Protein AF-A0AAU6V851-F1 (afdb_monomer_lite)

Secondary structure (DSSP, 8-state):
-HHHHHHHHHHHT--HHHHHHHHTSSTHHHHHSTT------HHHHHHHHHHHHHHHHHHHHHHHHHHHHHHHHHHHHHHHHHHHHHHHHHHHHT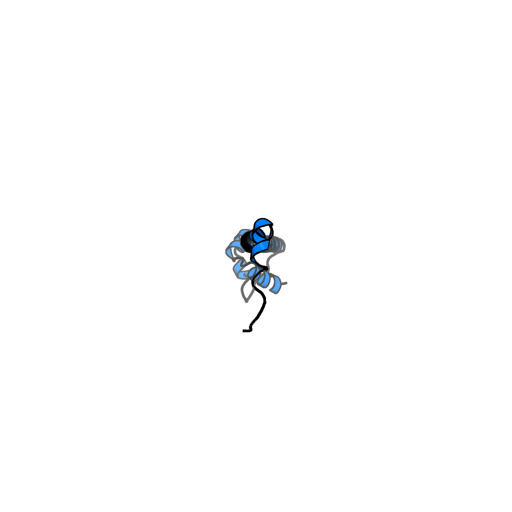TTS-TTTGGGSSS-S------

Structure (mmCIF, N/CA/C/O backbone):
data_AF-A0AAU6V851-F1
#
_entry.id   AF-A0AAU6V851-F1
#
loop_
_atom_site.group_PDB
_atom_site.id
_atom_site.type_symbol
_atom_site.label_atom_id
_atom_site.label_alt_id
_atom_site.label_comp_id
_atom_site.label_asym_id
_atom_site.label_entity_id
_atom_site.label_seq_id
_atom_site.pdbx_PDB_ins_code
_atom_site.Cartn_x
_atom_site.Cartn_y
_atom_site.Cartn_z
_atom_site.occupancy
_atom_site.B_iso_or_equiv
_atom_site.auth_seq_id
_atom_site.auth_comp_id
_atom_site.auth_asym_id
_atom_site.auth_atom_id
_atom_site.pdbx_PDB_model_num
ATOM 1 N N . MET A 1 1 ? -10.017 -16.507 14.290 1.00 56.34 1 MET A N 1
ATOM 2 C CA . MET A 1 1 ? -10.897 -15.357 13.977 1.00 56.34 1 MET A CA 1
ATOM 3 C C . MET A 1 1 ? -10.255 -14.016 14.344 1.00 56.34 1 MET A C 1
ATOM 5 O O . MET A 1 1 ? -10.207 -13.160 13.482 1.00 56.34 1 MET A O 1
ATOM 9 N N . ILE A 1 2 ? -9.696 -13.830 15.551 1.00 65.69 2 ILE A N 1
ATOM 10 C CA . ILE A 1 2 ? -9.023 -12.570 15.954 1.00 65.69 2 ILE A CA 1
ATOM 11 C C . ILE A 1 2 ? -7.714 -12.300 15.187 1.00 65.69 2 ILE A C 1
ATOM 13 O O . ILE A 1 2 ? -7.480 -11.168 14.771 1.00 65.69 2 ILE A O 1
ATOM 17 N N . ASN A 1 3 ? -6.888 -13.327 14.954 1.00 72.88 3 ASN A N 1
ATOM 18 C CA . ASN A 1 3 ? -5.640 -13.169 14.193 1.00 72.88 3 ASN A CA 1
ATOM 19 C C . ASN A 1 3 ? -5.892 -12.701 12.761 1.00 72.88 3 ASN A C 1
ATOM 21 O O . ASN A 1 3 ? -5.266 -11.741 12.336 1.00 72.88 3 ASN A O 1
ATOM 25 N N . TYR A 1 4 ? -6.899 -13.271 12.096 1.00 76.38 4 TYR A N 1
ATOM 26 C CA . TYR A 1 4 ? -7.319 -12.852 10.759 1.00 76.38 4 TYR A CA 1
ATOM 27 C C . TYR A 1 4 ? -7.573 -11.338 10.676 1.00 76.38 4 TYR A C 1
ATOM 29 O O . TYR A 1 4 ? -7.055 -10.682 9.788 1.00 76.38 4 TYR A O 1
ATOM 37 N N . PHE A 1 5 ? -8.277 -10.734 11.641 1.00 77.81 5 PHE A N 1
ATOM 38 C CA . PHE A 1 5 ? -8.534 -9.284 11.621 1.00 77.81 5 PHE A CA 1
ATOM 39 C C . PHE A 1 5 ? -7.272 -8.443 11.777 1.00 77.81 5 PHE A C 1
ATOM 41 O O . PHE A 1 5 ? -7.136 -7.401 11.137 1.00 77.81 5 PHE A O 1
ATOM 48 N N . LYS A 1 6 ? -6.362 -8.871 12.653 1.00 79.44 6 LYS A N 1
ATOM 49 C CA . LYS A 1 6 ? -5.092 -8.173 12.869 1.00 79.44 6 LYS A CA 1
ATOM 50 C C . LYS A 1 6 ? -4.191 -8.293 11.641 1.00 79.44 6 LYS A C 1
ATOM 52 O O . LYS A 1 6 ? -3.605 -7.297 11.228 1.00 79.44 6 LYS A O 1
ATOM 57 N N . GLU A 1 7 ? -4.131 -9.482 11.053 1.00 83.06 7 GLU A N 1
ATOM 58 C CA . GLU A 1 7 ? -3.365 -9.783 9.845 1.00 83.06 7 GLU A CA 1
ATOM 59 C C . GLU A 1 7 ? -3.913 -9.028 8.632 1.00 83.06 7 GLU A C 1
ATOM 61 O O . GLU A 1 7 ? -3.141 -8.373 7.940 1.00 83.06 7 GLU A O 1
ATOM 66 N N . GLU A 1 8 ? -5.229 -9.019 8.417 1.00 82.50 8 GLU A N 1
ATOM 67 C CA . GLU A 1 8 ? -5.849 -8.289 7.305 1.00 82.50 8 GLU A CA 1
ATOM 68 C C . GLU A 1 8 ? 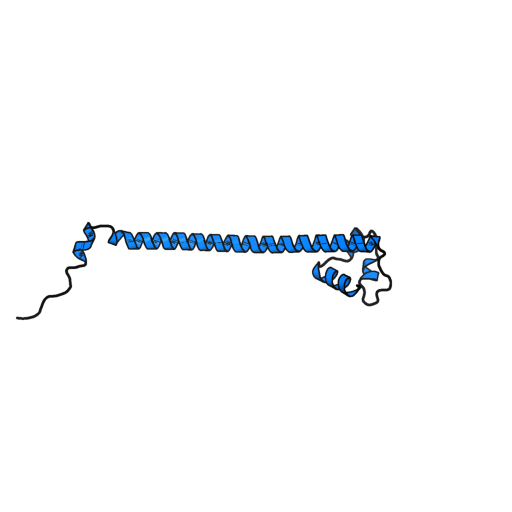-5.694 -6.778 7.447 1.00 82.50 8 GLU A C 1
ATOM 70 O O . GLU A 1 8 ? -5.359 -6.093 6.482 1.00 82.50 8 GLU A O 1
ATOM 75 N N . LYS A 1 9 ? -5.841 -6.236 8.660 1.00 83.19 9 LYS A N 1
ATOM 76 C CA . LYS A 1 9 ? -5.560 -4.818 8.916 1.00 83.19 9 LYS A CA 1
ATOM 77 C C . LYS A 1 9 ? -4.097 -4.471 8.623 1.00 83.19 9 LYS A C 1
ATOM 79 O O . LYS A 1 9 ? -3.830 -3.405 8.074 1.00 83.19 9 LYS A O 1
ATOM 84 N N . ALA A 1 10 ? -3.160 -5.347 8.988 1.00 83.88 10 ALA A N 1
ATOM 85 C CA . ALA A 1 10 ? -1.743 -5.156 8.693 1.00 83.88 10 ALA A CA 1
ATOM 86 C C . ALA A 1 10 ? -1.458 -5.258 7.184 1.00 83.88 10 ALA A C 1
ATOM 88 O O . ALA A 1 10 ? -0.754 -4.412 6.641 1.00 83.88 10 ALA A O 1
ATOM 89 N N . ARG A 1 11 ? -2.054 -6.242 6.498 1.00 83.88 11 ARG A N 1
ATOM 90 C CA . ARG A 1 11 ? -1.925 -6.472 5.051 1.00 83.88 11 ARG A CA 1
ATOM 91 C C . ARG A 1 11 ? -2.460 -5.301 4.228 1.00 83.88 11 ARG A C 1
ATOM 93 O O . ARG A 1 11 ? -1.830 -4.892 3.259 1.00 83.88 11 ARG A O 1
ATOM 100 N N . THR A 1 12 ? -3.614 -4.770 4.619 1.00 84.12 12 THR A N 1
ATOM 101 C CA . THR A 1 12 ? -4.301 -3.675 3.915 1.00 84.12 12 THR A CA 1
ATOM 102 C C . THR A 1 12 ? -3.854 -2.283 4.360 1.00 84.12 12 THR A C 1
ATOM 104 O O . THR A 1 12 ? -4.307 -1.290 3.797 1.00 84.12 12 THR A O 1
ATOM 107 N N . ALA A 1 13 ? -2.978 -2.193 5.370 1.00 86.75 13 ALA A N 1
ATOM 108 C CA . ALA A 1 13 ? -2.496 -0.947 5.972 1.00 86.75 13 ALA A CA 1
ATOM 109 C C . ALA A 1 13 ? -3.618 0.028 6.399 1.00 86.75 13 ALA A C 1
ATOM 111 O O . ALA A 1 13 ? -3.409 1.238 6.499 1.00 86.75 13 ALA A O 1
ATOM 112 N N . VAL A 1 14 ? -4.813 -0.495 6.683 1.00 87.50 14 VAL A N 1
ATOM 113 C CA . VAL A 1 14 ? -5.996 0.306 7.011 1.00 87.50 14 VAL A CA 1
ATOM 114 C C . VAL A 1 14 ? -5.834 0.982 8.368 1.00 87.50 14 VAL A C 1
ATOM 116 O O . VAL A 1 14 ? -5.519 0.342 9.377 1.00 87.50 14 VAL A O 1
ATOM 119 N N . SER A 1 15 ? -6.115 2.280 8.438 1.00 89.88 15 SER A N 1
ATOM 120 C CA . SER A 1 15 ? -6.010 3.069 9.666 1.00 89.88 15 SER A CA 1
ATOM 121 C C . SER A 1 15 ? -7.209 2.874 10.604 1.00 89.88 15 SER A C 1
ATOM 123 O O . SER A 1 15 ? -8.303 2.469 10.212 1.00 89.88 15 SER A O 1
ATOM 125 N N . ASN A 1 16 ? -7.035 3.197 11.892 1.00 89.19 16 ASN A N 1
ATOM 126 C CA . ASN A 1 16 ? -8.160 3.206 12.841 1.00 89.19 16 ASN A CA 1
ATOM 127 C C . ASN A 1 16 ? -9.216 4.261 12.476 1.00 89.19 16 ASN A C 1
ATOM 129 O O . ASN A 1 16 ? -10.390 4.077 12.780 1.00 89.19 16 ASN A O 1
ATOM 133 N N . LYS A 1 17 ? -8.807 5.344 11.803 1.00 90.56 17 LYS A N 1
ATOM 134 C CA . LYS A 1 17 ? -9.712 6.391 11.324 1.00 90.56 17 LYS A CA 1
ATOM 135 C C . LYS A 1 17 ? -10.659 5.851 10.254 1.00 90.56 17 LYS A C 1
ATOM 137 O O . LYS A 1 17 ? -11.862 6.046 10.379 1.00 90.56 17 LYS A O 1
ATOM 142 N N . GLU A 1 18 ? -10.133 5.132 9.267 1.00 90.06 18 GLU A N 1
ATOM 143 C CA . GLU A 1 18 ? -10.936 4.522 8.198 1.00 90.06 18 GLU A CA 1
ATOM 144 C C . GLU A 1 18 ? -11.898 3.464 8.747 1.00 90.06 18 GLU A C 1
ATOM 146 O O . GLU A 1 18 ? -13.062 3.430 8.363 1.00 90.06 18 GLU A O 1
ATOM 151 N N . ILE A 1 19 ? -11.460 2.660 9.721 1.00 90.19 19 ILE A N 1
ATOM 152 C CA . ILE A 1 19 ? -12.336 1.691 10.399 1.00 90.19 19 ILE A CA 1
ATOM 153 C C . ILE A 1 19 ? -13.479 2.393 11.132 1.00 90.19 19 ILE A C 1
ATOM 155 O O . ILE A 1 19 ? -14.635 1.975 11.045 1.00 90.19 19 ILE A O 1
ATOM 159 N N . ASN A 1 20 ? -13.164 3.459 11.864 1.00 91.75 20 ASN A N 1
ATOM 160 C CA . ASN A 1 20 ? -14.160 4.232 12.592 1.00 91.75 20 ASN A CA 1
ATOM 161 C C . ASN A 1 20 ? -15.168 4.888 11.634 1.00 91.75 20 ASN A C 1
ATOM 163 O O . ASN A 1 20 ? -16.368 4.860 11.893 1.00 91.75 20 ASN A O 1
ATOM 167 N N . GLN A 1 21 ? -14.699 5.404 10.495 1.00 91.50 21 GLN A N 1
ATOM 168 C CA . GLN A 1 21 ? -15.552 5.954 9.439 1.00 91.50 21 GLN A CA 1
ATOM 169 C C . GLN A 1 21 ? -16.454 4.885 8.811 1.00 91.50 21 GLN A C 1
ATOM 171 O O . GLN A 1 21 ? -17.658 5.098 8.707 1.00 91.50 21 GLN A O 1
ATOM 176 N N . ALA A 1 22 ? -15.901 3.725 8.450 1.00 89.00 22 ALA A N 1
ATOM 177 C CA . ALA A 1 22 ? -16.653 2.644 7.818 1.00 89.00 22 ALA A CA 1
ATOM 178 C C . ALA A 1 22 ? -17.695 2.023 8.759 1.00 89.00 22 ALA A C 1
ATOM 180 O O . ALA A 1 22 ? -18.791 1.679 8.331 1.00 89.00 22 ALA A O 1
ATOM 181 N N . THR A 1 23 ? -17.371 1.884 10.047 1.00 88.75 23 THR A N 1
ATOM 182 C CA . THR A 1 23 ? -18.282 1.292 11.041 1.00 88.75 23 THR A CA 1
ATOM 183 C C . THR A 1 23 ? -19.226 2.301 11.691 1.00 88.75 23 THR A C 1
ATOM 185 O O . THR A 1 23 ? -20.213 1.885 12.296 1.00 88.75 23 THR A O 1
ATOM 188 N N . GLY A 1 24 ? -18.950 3.604 11.575 1.00 89.56 24 GLY A N 1
ATOM 189 C CA . GLY A 1 24 ? -19.683 4.669 12.267 1.00 89.56 24 GLY A CA 1
ATOM 190 C C . GLY A 1 24 ? -19.446 4.692 13.781 1.00 89.56 24 GLY A C 1
ATOM 191 O O . GLY A 1 24 ? -20.278 5.202 14.527 1.00 89.56 24 GLY A O 1
ATOM 192 N N . THR A 1 25 ? -18.342 4.111 14.257 1.00 88.25 25 THR A N 1
ATOM 193 C CA . THR A 1 25 ? -18.031 3.983 15.691 1.00 88.25 25 THR A CA 1
ATOM 194 C C . THR A 1 25 ? -16.636 4.506 16.008 1.00 88.25 25 THR A C 1
ATOM 196 O O . THR A 1 25 ? -15.850 4.763 15.108 1.00 88.25 25 THR A O 1
ATOM 199 N N . GLN A 1 26 ? -16.299 4.649 17.291 1.00 87.62 26 GLN A N 1
ATOM 200 C CA . GLN A 1 26 ? -14.931 4.944 17.744 1.00 87.62 26 GLN A CA 1
ATOM 201 C C . GLN A 1 26 ? -14.242 3.712 18.356 1.00 87.62 26 GLN A C 1
ATOM 203 O O . GLN A 1 26 ? -13.318 3.829 19.156 1.00 87.62 26 GLN A O 1
ATOM 208 N N . MET A 1 27 ? -14.693 2.514 17.978 1.00 87.81 27 MET A N 1
ATOM 209 C CA . MET A 1 27 ? -14.300 1.260 18.620 1.00 87.81 27 MET A CA 1
ATOM 210 C C . MET A 1 27 ? -13.044 0.614 18.025 1.00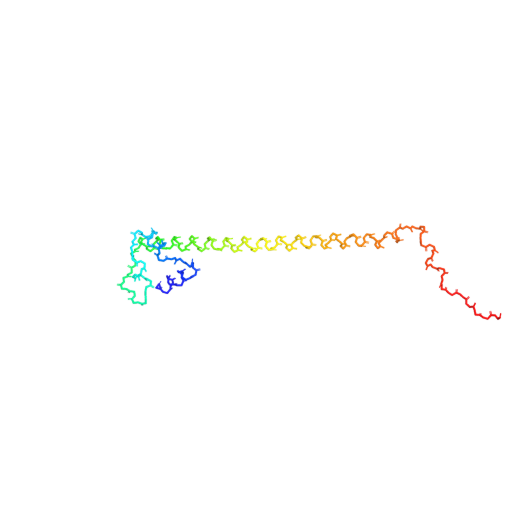 87.81 27 MET A C 1
ATOM 212 O O . MET A 1 27 ? -12.572 -0.389 18.562 1.00 87.81 27 MET A O 1
ATOM 216 N N . ALA A 1 28 ? -12.444 1.177 16.967 1.00 86.25 28 ALA A N 1
ATOM 217 C CA . ALA A 1 28 ? -11.237 0.610 16.358 1.00 86.25 28 ALA A CA 1
ATOM 218 C C . ALA A 1 28 ? -10.088 0.421 17.365 1.00 86.25 28 ALA A C 1
ATOM 220 O O . ALA A 1 28 ? -9.397 -0.595 17.339 1.00 86.25 28 ALA A O 1
ATOM 221 N N . SER A 1 29 ? -9.885 1.366 18.287 1.00 85.06 29 SER A N 1
ATOM 222 C CA . SER A 1 29 ? -8.857 1.245 19.331 1.00 85.06 29 SER A CA 1
ATOM 223 C C . SER A 1 29 ? -9.128 0.065 20.266 1.00 85.06 29 SER A C 1
ATOM 225 O O . SER A 1 29 ? -8.198 -0.653 20.624 1.00 85.06 29 SER A O 1
ATOM 227 N N . HIS A 1 30 ? -10.388 -0.185 20.617 1.00 85.12 30 HIS A N 1
ATOM 228 C CA . HIS A 1 30 ? -10.790 -1.291 21.487 1.00 85.12 30 HIS A CA 1
ATOM 229 C C . HIS A 1 30 ? -10.718 -2.650 20.786 1.00 85.12 30 HIS A C 1
ATOM 231 O O . HIS A 1 30 ? -10.386 -3.651 21.417 1.00 85.12 30 HIS A O 1
ATOM 237 N N . TRP A 1 31 ? -10.986 -2.689 19.481 1.00 85.12 31 TRP A N 1
ATOM 238 C CA . TRP A 1 31 ? -10.941 -3.918 18.692 1.00 85.12 31 TRP A CA 1
ATOM 239 C C . TRP A 1 31 ? -9.525 -4.328 18.291 1.00 85.12 31 TRP A C 1
ATOM 241 O O . TRP A 1 31 ? -9.266 -5.517 18.159 1.00 85.12 31 TRP A O 1
ATOM 251 N N . PHE A 1 32 ? -8.603 -3.384 18.097 1.00 81.81 32 PHE A N 1
ATOM 252 C CA . PHE A 1 32 ? -7.275 -3.676 17.541 1.00 81.81 32 PHE A CA 1
ATOM 253 C C . PHE A 1 32 ? -6.114 -3.460 18.527 1.00 81.81 32 PHE A C 1
ATOM 255 O O . PHE A 1 32 ? -4.955 -3.498 18.121 1.00 81.81 32 PHE A O 1
ATOM 262 N N . THR A 1 33 ? -6.390 -3.280 19.823 1.00 79.94 33 THR A N 1
ATOM 263 C CA . THR A 1 33 ? -5.356 -3.257 20.877 1.00 79.94 33 THR A CA 1
ATOM 264 C C . THR A 1 33 ? -4.983 -4.659 21.370 1.00 79.94 33 THR A C 1
ATOM 266 O O . THR A 1 33 ? -5.687 -5.644 21.135 1.00 79.94 33 THR A O 1
ATOM 269 N N . ALA A 1 34 ? -3.839 -4.760 22.059 1.00 70.94 34 ALA A N 1
ATOM 270 C CA . ALA A 1 34 ? -3.327 -6.017 22.608 1.00 70.94 34 ALA A CA 1
ATOM 271 C C . ALA A 1 34 ? -4.314 -6.695 23.577 1.00 70.94 34 ALA A C 1
ATOM 273 O O . ALA A 1 34 ? -4.434 -7.916 23.561 1.00 70.94 34 ALA A O 1
ATOM 274 N N . SER A 1 35 ? -5.056 -5.900 24.352 1.00 70.19 35 SER A N 1
ATOM 275 C CA . SER A 1 35 ? -5.941 -6.373 25.424 1.00 70.19 35 SER A CA 1
ATOM 276 C C . SER A 1 35 ? -7.421 -6.481 25.033 1.00 70.19 35 SER A C 1
ATOM 278 O O . SER A 1 35 ? -8.249 -6.607 25.922 1.00 70.19 35 SER A O 1
ATOM 280 N N . GLN A 1 36 ? -7.740 -6.386 23.734 1.00 69.56 36 GLN A N 1
ATOM 281 C CA . GLN A 1 36 ? -9.069 -6.475 23.099 1.00 69.56 36 GLN A CA 1
ATOM 282 C C . GLN A 1 36 ? -10.253 -6.730 24.058 1.00 69.56 36 GLN A C 1
ATOM 284 O O . GLN A 1 36 ? -10.616 -7.869 24.338 1.00 69.56 36 GLN A O 1
ATOM 289 N N . TRP A 1 37 ? -10.870 -5.654 24.549 1.00 62.22 37 TRP A N 1
ATOM 290 C CA . TRP A 1 37 ? -11.908 -5.731 25.588 1.00 62.22 37 TRP A CA 1
ATOM 291 C C . TRP A 1 37 ? -13.323 -5.969 25.041 1.00 62.22 37 TRP A C 1
ATOM 293 O O . TRP A 1 37 ? -14.237 -6.263 25.806 1.00 62.22 37 TRP A O 1
ATOM 303 N N . GLN A 1 38 ? -13.528 -5.844 23.725 1.00 78.06 38 GLN A N 1
ATOM 304 C CA . GLN A 1 38 ? -14.841 -5.993 23.097 1.00 78.06 38 GLN A CA 1
ATOM 305 C C . GLN A 1 38 ? -14.698 -6.469 21.649 1.00 78.06 38 GLN A C 1
ATOM 307 O O . GLN A 1 38 ? -13.757 -6.076 20.964 1.00 78.06 38 GLN A O 1
ATOM 312 N N . LEU A 1 39 ? -15.627 -7.303 21.176 1.00 83.12 39 LEU A N 1
ATOM 313 C CA . LEU A 1 39 ? -15.683 -7.740 19.778 1.00 83.12 39 LEU A CA 1
ATOM 314 C C . LEU A 1 39 ? -16.685 -6.891 18.977 1.00 83.12 39 LEU A C 1
ATOM 316 O O . LEU A 1 39 ? -17.684 -6.439 19.546 1.00 83.12 39 LEU A O 1
ATOM 320 N N . PRO A 1 40 ? -16.446 -6.675 17.670 1.00 85.00 40 PRO A N 1
ATOM 321 C CA . PRO A 1 40 ? -17.446 -6.096 16.783 1.00 85.00 40 PRO A CA 1
ATOM 322 C C . PRO A 1 40 ? -18.677 -7.004 16.697 1.00 85.00 40 PRO A C 1
ATOM 324 O O . PRO A 1 40 ? -18.556 -8.231 16.712 1.00 85.00 40 PRO A O 1
ATOM 327 N N . ASN A 1 41 ? -19.859 -6.409 16.561 1.00 89.06 41 ASN A N 1
ATOM 328 C CA . ASN A 1 41 ? -21.068 -7.160 16.229 1.00 89.06 41 ASN A CA 1
ATOM 329 C C . ASN A 1 41 ? -21.073 -7.578 14.741 1.00 89.06 41 ASN A C 1
ATOM 331 O O . ASN A 1 41 ? -20.200 -7.182 13.966 1.00 89.06 41 ASN A O 1
ATOM 335 N N . ALA A 1 42 ? -22.065 -8.370 14.329 1.00 89.19 42 ALA A N 1
ATOM 336 C CA . ALA A 1 42 ? -22.142 -8.905 12.967 1.00 89.19 42 ALA A CA 1
ATOM 337 C C . ALA A 1 42 ? -22.188 -7.818 11.872 1.00 89.19 42 ALA A C 1
ATOM 339 O O . ALA A 1 42 ? -21.531 -7.956 10.843 1.00 89.19 42 ALA A O 1
ATOM 340 N N . GLU A 1 43 ? -22.905 -6.716 12.098 1.00 89.25 43 GLU A N 1
ATOM 341 C CA . GLU A 1 43 ? -23.006 -5.619 11.127 1.00 89.25 43 GLU A CA 1
ATOM 342 C C . GLU A 1 43 ? -21.669 -4.870 10.987 1.00 89.25 43 GLU A C 1
ATOM 344 O O . GLU A 1 43 ? -21.197 -4.590 9.884 1.00 89.25 43 GLU A O 1
ATOM 349 N N . GLN A 1 44 ? -21.010 -4.581 12.111 1.00 89.00 44 GLN A N 1
ATOM 350 C CA . GLN A 1 44 ? -19.689 -3.946 12.136 1.00 89.00 44 GLN A CA 1
ATOM 351 C C . GLN A 1 44 ? -18.637 -4.834 11.471 1.00 89.00 44 GLN A C 1
ATOM 353 O O . GLN A 1 44 ? -17.772 -4.345 10.747 1.00 89.00 44 GLN A O 1
ATOM 358 N N . TYR A 1 45 ? -18.736 -6.143 11.687 1.00 87.75 45 TYR A N 1
ATOM 359 C CA . TYR A 1 45 ? -17.879 -7.136 11.062 1.00 87.75 45 TYR A CA 1
ATOM 360 C C . TYR A 1 45 ? -18.025 -7.145 9.535 1.00 87.75 45 TYR A C 1
ATOM 362 O O . TYR A 1 45 ? -17.019 -7.123 8.830 1.00 87.75 45 TYR A O 1
ATOM 370 N N . GLN A 1 46 ? -19.255 -7.101 9.013 1.00 89.50 46 GLN A N 1
ATOM 371 C CA . GLN A 1 46 ? -19.504 -7.012 7.569 1.00 89.50 46 GLN A CA 1
ATOM 372 C C . GLN A 1 46 ? -18.914 -5.732 6.964 1.00 89.50 46 GLN A C 1
ATOM 374 O O . GLN A 1 46 ? -18.261 -5.783 5.922 1.00 89.50 46 GLN A O 1
ATOM 379 N N . LYS A 1 47 ? -19.071 -4.590 7.645 1.00 90.75 47 LYS A N 1
ATOM 380 C CA . LYS A 1 47 ? -18.476 -3.312 7.214 1.00 90.75 47 LYS A CA 1
ATOM 381 C C . LYS A 1 47 ? -16.946 -3.373 7.186 1.00 90.75 47 LYS A C 1
ATOM 383 O O . LYS A 1 47 ? -16.331 -2.886 6.242 1.00 90.75 47 LYS A O 1
ATOM 388 N N . LEU A 1 48 ? -16.330 -4.008 8.185 1.00 89.00 48 LEU A N 1
ATOM 389 C CA . LEU A 1 48 ? -14.884 -4.237 8.218 1.00 89.00 48 LEU A CA 1
ATOM 390 C C . LEU A 1 48 ? -14.412 -5.140 7.070 1.00 89.00 48 LEU A C 1
ATOM 392 O O . LEU A 1 48 ? -13.413 -4.825 6.430 1.00 89.00 48 LEU A O 1
ATOM 396 N N . GLN A 1 49 ? -15.127 -6.232 6.784 1.00 88.69 49 GLN A N 1
ATOM 397 C CA . GLN A 1 49 ? -14.791 -7.122 5.667 1.00 88.69 49 GLN A CA 1
ATOM 398 C C . GLN A 1 49 ? -14.863 -6.409 4.317 1.00 88.69 49 GLN A C 1
ATOM 400 O O . GLN A 1 49 ? -13.954 -6.560 3.500 1.00 88.69 49 GLN A O 1
ATOM 405 N N . ALA A 1 50 ? -15.908 -5.609 4.092 1.00 90.38 50 ALA A N 1
ATOM 406 C CA . ALA A 1 50 ? -16.038 -4.812 2.878 1.00 90.38 50 ALA A CA 1
ATOM 407 C C . ALA A 1 50 ? -14.869 -3.824 2.731 1.00 90.38 50 ALA A C 1
ATOM 409 O O . ALA A 1 50 ? -14.253 -3.758 1.669 1.00 90.38 50 ALA A O 1
ATOM 410 N N . LEU A 1 51 ? -14.506 -3.130 3.817 1.00 90.88 51 LEU A N 1
ATOM 411 C CA . LEU A 1 51 ? -13.383 -2.191 3.832 1.00 90.88 51 LEU A CA 1
ATOM 412 C C . LEU A 1 51 ? -12.047 -2.873 3.506 1.00 90.88 51 LEU A C 1
ATOM 414 O O . LEU A 1 51 ? -11.287 -2.369 2.680 1.00 90.88 51 LEU A O 1
ATOM 418 N N . PHE A 1 52 ? -11.751 -4.013 4.135 1.00 89.75 52 PHE A N 1
ATOM 419 C CA . PHE A 1 52 ? -10.509 -4.745 3.869 1.00 89.75 52 PHE A CA 1
ATOM 420 C C . PHE A 1 52 ? -10.460 -5.280 2.439 1.00 89.75 52 PHE A C 1
ATOM 422 O O . PHE A 1 52 ? -9.433 -5.155 1.780 1.00 89.75 52 PHE A O 1
ATOM 429 N N . THR A 1 53 ? -11.576 -5.800 1.926 1.00 88.56 53 THR A N 1
ATOM 430 C CA . THR A 1 53 ? -11.655 -6.294 0.543 1.00 88.56 53 THR A CA 1
ATOM 431 C C . THR A 1 53 ? -11.395 -5.170 -0.455 1.00 88.56 53 THR A C 1
ATOM 433 O O . THR A 1 53 ? -10.584 -5.328 -1.362 1.00 88.56 53 THR A O 1
ATOM 436 N N . GLN A 1 54 ? -12.027 -4.010 -0.260 1.00 89.88 54 GLN A N 1
ATOM 437 C CA . GLN A 1 54 ? -11.816 -2.847 -1.118 1.00 89.88 54 GLN A CA 1
ATOM 438 C C . GLN A 1 54 ? -10.346 -2.406 -1.118 1.00 89.88 54 GLN A C 1
ATOM 440 O O . GLN A 1 54 ? -9.761 -2.199 -2.175 1.00 89.88 54 GLN A O 1
ATOM 445 N N . LYS A 1 55 ? -9.728 -2.307 0.061 1.00 89.00 55 LYS A N 1
ATOM 446 C CA . LYS A 1 55 ? -8.337 -1.855 0.200 1.00 89.00 55 LYS A CA 1
ATOM 447 C C . LYS A 1 55 ? -7.322 -2.836 -0.368 1.00 89.00 55 LYS A C 1
ATOM 449 O O . LYS A 1 55 ? -6.306 -2.411 -0.909 1.00 89.00 55 LYS A O 1
ATOM 454 N N . ALA A 1 56 ? -7.589 -4.134 -0.247 1.00 86.00 56 ALA A N 1
ATOM 455 C CA . ALA A 1 56 ? -6.780 -5.154 -0.897 1.00 86.00 56 ALA A CA 1
ATOM 456 C C . ALA A 1 56 ? -6.829 -4.992 -2.425 1.00 86.00 56 ALA A C 1
ATOM 458 O O . ALA A 1 56 ? -5.781 -4.927 -3.057 1.00 86.00 56 ALA A O 1
ATOM 459 N N . LEU A 1 57 ? -8.027 -4.813 -2.994 1.00 85.81 57 LEU A N 1
ATOM 460 C CA . LEU A 1 57 ? -8.211 -4.620 -4.435 1.00 85.81 57 LEU A CA 1
ATOM 461 C C . LEU A 1 57 ? -7.543 -3.341 -4.962 1.00 85.81 57 LEU A C 1
ATOM 463 O O . LEU A 1 57 ? -6.904 -3.386 -6.008 1.00 85.81 57 LEU A O 1
ATOM 467 N N . GLU A 1 58 ? -7.662 -2.217 -4.245 1.00 86.50 58 GLU A N 1
ATOM 468 C CA . GLU A 1 58 ? -6.989 -0.955 -4.604 1.00 86.50 58 GLU A CA 1
ATOM 469 C C . GLU A 1 58 ? -5.467 -1.148 -4.694 1.00 86.50 58 GLU A C 1
ATOM 471 O O . GLU A 1 58 ? -4.829 -0.759 -5.667 1.00 86.50 58 GLU A O 1
ATOM 476 N N . ARG A 1 59 ? -4.884 -1.825 -3.703 1.00 80.06 59 ARG A N 1
ATOM 477 C CA . ARG A 1 59 ? -3.439 -2.051 -3.633 1.00 80.06 59 ARG A CA 1
ATOM 478 C C . ARG A 1 59 ? -2.937 -3.053 -4.678 1.00 80.06 59 ARG A C 1
ATOM 480 O O . ARG A 1 59 ? -1.834 -2.886 -5.207 1.00 80.06 59 ARG A O 1
ATOM 487 N N . ASP A 1 60 ? -3.727 -4.082 -4.972 1.00 83.62 60 ASP A N 1
ATOM 488 C CA . ASP A 1 60 ? -3.426 -5.042 -6.037 1.00 83.62 60 ASP A CA 1
ATOM 489 C C . ASP A 1 60 ? -3.454 -4.350 -7.409 1.00 83.62 60 ASP A C 1
ATOM 491 O O . ASP A 1 60 ? -2.579 -4.599 -8.239 1.00 83.62 60 ASP A O 1
ATOM 495 N N . TYR A 1 61 ? -4.395 -3.423 -7.622 1.00 82.75 61 TYR A N 1
ATOM 496 C CA . TYR A 1 61 ? -4.468 -2.620 -8.842 1.00 82.75 61 TYR A CA 1
ATOM 497 C C . TYR A 1 61 ? -3.238 -1.721 -9.024 1.00 82.75 61 TYR A C 1
ATOM 499 O O . TYR A 1 61 ? -2.619 -1.764 -10.084 1.00 82.75 61 TYR A O 1
ATOM 507 N N . ASP A 1 62 ? -2.827 -0.977 -7.991 1.00 83.06 62 ASP A N 1
ATOM 508 C CA . ASP A 1 62 ? -1.630 -0.118 -8.052 1.00 83.06 62 ASP A CA 1
ATOM 509 C C . ASP A 1 62 ? -0.357 -0.923 -8.379 1.00 83.06 62 ASP A C 1
ATOM 511 O O . ASP A 1 62 ? 0.528 -0.486 -9.127 1.00 83.06 62 ASP A O 1
ATOM 515 N N . THR A 1 63 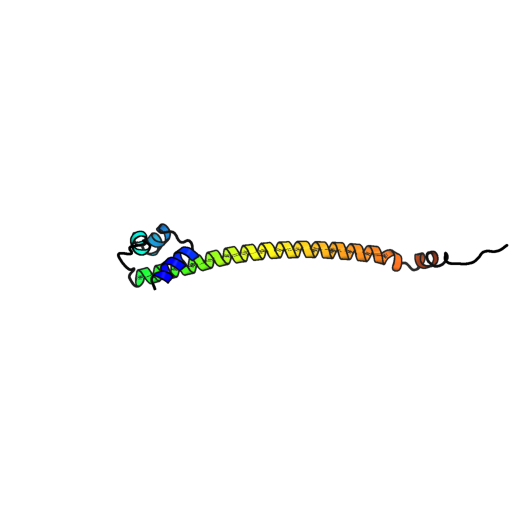? -0.263 -2.131 -7.811 1.00 87.94 63 THR A N 1
ATOM 516 C CA . THR A 1 63 ? 0.853 -3.053 -8.057 1.00 87.94 63 THR A CA 1
ATOM 517 C C . THR A 1 63 ? 0.846 -3.516 -9.511 1.00 87.94 63 THR A C 1
ATOM 519 O O . THR A 1 63 ? 1.866 -3.418 -10.195 1.00 87.94 63 THR A O 1
ATOM 522 N N . LEU A 1 64 ? -0.316 -3.947 -10.007 1.00 90.31 64 LEU A N 1
ATOM 523 C CA . LEU A 1 64 ? -0.492 -4.389 -11.387 1.00 90.31 64 LEU A CA 1
ATOM 524 C C . LEU A 1 64 ? -0.202 -3.269 -12.395 1.00 90.31 64 LEU A C 1
ATOM 526 O O . LEU A 1 64 ? 0.451 -3.509 -13.409 1.00 90.31 64 LEU A O 1
ATOM 530 N N . GLU A 1 65 ? -0.648 -2.043 -12.122 1.00 91.31 65 GLU A N 1
ATOM 531 C CA . GLU A 1 65 ? -0.372 -0.878 -12.967 1.00 91.31 65 GLU A CA 1
ATOM 532 C C . GLU A 1 65 ? 1.135 -0.598 -13.048 1.00 91.31 65 GLU A C 1
ATOM 534 O O . GLU A 1 65 ? 1.681 -0.377 -14.133 1.00 91.31 65 GLU A O 1
ATOM 539 N N . THR A 1 66 ? 1.834 -0.681 -11.916 1.00 91.31 66 THR A N 1
ATOM 540 C CA . THR A 1 66 ? 3.289 -0.494 -11.865 1.00 91.31 66 THR A CA 1
ATOM 541 C C . THR A 1 66 ? 4.024 -1.561 -12.680 1.00 91.31 66 THR A C 1
ATOM 543 O O . THR A 1 66 ? 4.921 -1.233 -13.464 1.00 91.31 66 THR A O 1
ATOM 546 N N . GLU A 1 67 ? 3.640 -2.832 -12.531 1.00 92.06 67 GLU A N 1
ATOM 547 C CA . GLU A 1 67 ? 4.211 -3.943 -13.302 1.00 92.06 67 GLU A CA 1
ATOM 548 C C . GLU A 1 67 ? 3.945 -3.787 -14.801 1.00 92.06 67 GLU A C 1
ATOM 550 O O . GLU A 1 67 ? 4.854 -3.962 -15.617 1.00 92.06 67 GLU A O 1
ATOM 555 N N . PHE A 1 68 ? 2.729 -3.384 -15.169 1.00 93.75 68 PHE A N 1
ATOM 556 C CA . PHE A 1 68 ? 2.358 -3.119 -16.553 1.00 93.75 68 PHE A CA 1
ATOM 557 C C . PHE A 1 68 ? 3.227 -2.017 -17.175 1.00 93.75 68 PHE A C 1
ATOM 559 O O . PHE A 1 68 ? 3.789 -2.207 -18.256 1.00 93.75 68 PHE A O 1
ATOM 566 N N . VAL A 1 69 ? 3.408 -0.889 -16.481 1.00 94.88 69 VAL A N 1
ATOM 567 C CA . VAL A 1 69 ? 4.264 0.214 -16.951 1.00 94.88 69 VAL A CA 1
ATOM 568 C C . VAL A 1 69 ? 5.721 -0.233 -17.090 1.00 94.88 69 VAL A C 1
ATOM 570 O O . VAL A 1 69 ? 6.392 0.133 -18.061 1.00 94.88 69 VAL A O 1
ATOM 573 N N . ALA A 1 70 ? 6.232 -1.029 -16.148 1.00 95.25 70 ALA A N 1
ATOM 574 C CA . ALA A 1 70 ? 7.588 -1.564 -16.221 1.00 95.25 70 ALA A CA 1
ATOM 575 C C . ALA A 1 70 ? 7.770 -2.485 -17.438 1.00 95.25 70 ALA A C 1
ATOM 577 O O . ALA A 1 70 ? 8.738 -2.333 -18.188 1.00 95.25 70 ALA A O 1
ATOM 578 N N . LEU A 1 71 ? 6.813 -3.384 -17.678 1.00 95.44 71 LEU A N 1
ATOM 579 C CA . LEU A 1 71 ? 6.828 -4.292 -18.821 1.00 95.44 71 LEU A CA 1
ATOM 580 C C . LEU A 1 71 ? 6.740 -3.534 -20.151 1.00 95.44 71 LEU A C 1
ATOM 582 O O . LEU A 1 71 ? 7.484 -3.829 -21.086 1.00 95.44 71 LEU A O 1
ATOM 586 N N . GLN A 1 72 ? 5.886 -2.513 -20.229 1.00 95.31 72 GLN A N 1
ATOM 587 C CA . GLN A 1 72 ? 5.760 -1.674 -21.419 1.00 95.31 72 GLN A CA 1
ATOM 588 C C . GLN A 1 72 ? 7.086 -0.984 -21.772 1.00 95.31 72 GLN A C 1
ATOM 590 O O . GLN A 1 72 ? 7.463 -0.941 -22.944 1.00 95.31 72 GLN A O 1
ATOM 595 N N . ARG A 1 73 ? 7.825 -0.487 -20.772 1.00 94.81 73 ARG A N 1
ATOM 596 C CA . ARG A 1 73 ? 9.153 0.115 -20.979 1.00 94.81 73 ARG A CA 1
ATOM 597 C C . ARG A 1 73 ? 10.172 -0.900 -21.492 1.00 94.81 73 ARG A C 1
ATOM 599 O O . ARG A 1 73 ? 10.928 -0.586 -22.406 1.00 94.81 73 ARG A O 1
ATOM 606 N N . GLN A 1 74 ? 10.181 -2.112 -20.936 1.00 95.00 74 GLN A N 1
ATOM 607 C CA . GLN A 1 74 ? 11.073 -3.182 -21.396 1.00 95.00 74 GLN A CA 1
ATOM 608 C C . GLN A 1 74 ? 10.787 -3.565 -22.849 1.00 95.00 74 GLN A C 1
ATOM 610 O O . GLN A 1 74 ? 11.710 -3.672 -23.651 1.00 95.00 74 GLN A O 1
ATOM 615 N N . TYR A 1 75 ? 9.509 -3.708 -23.205 1.00 95.31 75 TYR A N 1
ATOM 616 C CA . TYR A 1 75 ? 9.105 -3.997 -24.577 1.00 95.31 75 TYR A CA 1
ATOM 617 C C . TYR A 1 75 ? 9.556 -2.903 -25.554 1.00 95.31 75 TYR A C 1
ATOM 619 O O . TYR A 1 75 ? 10.070 -3.210 -26.626 1.00 95.31 75 TYR A O 1
ATOM 627 N N . GLN A 1 76 ? 9.405 -1.628 -25.180 1.00 95.38 76 GLN A N 1
ATOM 628 C CA . GLN A 1 76 ? 9.871 -0.505 -25.998 1.00 95.38 76 GLN A CA 1
ATOM 629 C C . GLN A 1 76 ? 11.389 -0.532 -26.211 1.00 95.38 76 GLN A C 1
ATOM 631 O O . GLN A 1 76 ? 11.834 -0.334 -27.339 1.00 95.38 76 GLN A O 1
ATOM 636 N N . GLY A 1 77 ? 12.168 -0.821 -25.164 1.00 95.06 77 GLY A N 1
ATOM 637 C CA . GLY A 1 77 ? 13.621 -0.977 -25.284 1.00 95.06 77 GLY A CA 1
ATOM 638 C C . GLY A 1 77 ? 14.002 -2.125 -26.220 1.00 95.06 77 GLY A C 1
ATOM 639 O O . GLY A 1 77 ? 14.793 -1.939 -27.139 1.00 95.06 77 GLY A O 1
ATOM 640 N N . LEU A 1 78 ? 13.357 -3.284 -26.068 1.00 95.44 78 LEU A N 1
ATOM 641 C CA . LEU A 1 78 ? 13.612 -4.441 -26.926 1.00 95.44 78 LEU A CA 1
ATOM 642 C C . LEU A 1 78 ? 13.243 -4.179 -28.395 1.00 95.44 78 LEU A C 1
ATOM 644 O O . LEU A 1 78 ? 13.941 -4.630 -29.300 1.00 95.44 78 LEU A O 1
ATOM 648 N N . ALA A 1 79 ? 12.157 -3.444 -28.646 1.00 94.19 79 ALA A N 1
ATOM 649 C CA . ALA A 1 79 ? 11.764 -3.056 -29.997 1.00 94.19 79 ALA A CA 1
ATOM 650 C C . ALA A 1 79 ? 12.815 -2.148 -30.658 1.00 94.19 79 ALA A C 1
ATOM 652 O O . ALA A 1 79 ? 13.139 -2.345 -31.827 1.00 94.19 79 ALA A O 1
ATOM 653 N N . GLN A 1 80 ? 13.388 -1.206 -29.903 1.00 94.38 80 GLN A N 1
ATOM 654 C CA . GLN A 1 80 ? 14.475 -0.349 -30.386 1.00 94.38 80 GLN A CA 1
ATOM 655 C C . GLN A 1 80 ? 15.734 -1.160 -30.704 1.00 94.38 80 GLN A C 1
ATOM 657 O O . GLN A 1 80 ? 16.274 -1.041 -31.800 1.00 94.38 80 GLN A O 1
ATOM 662 N N . GLU A 1 81 ? 16.154 -2.046 -29.797 1.00 94.31 81 GLU A N 1
ATOM 663 C CA . GLU A 1 81 ? 17.301 -2.933 -30.029 1.00 94.31 81 GLU A CA 1
ATOM 664 C C . GLU A 1 81 ? 17.102 -3.819 -31.266 1.00 94.31 81 GLU A C 1
ATOM 666 O O . GLU A 1 81 ? 18.028 -4.035 -32.051 1.00 94.31 81 GLU A O 1
ATOM 671 N N . PHE A 1 82 ? 15.881 -4.317 -31.469 1.00 94.38 82 PHE A N 1
ATOM 672 C CA . PHE A 1 82 ? 15.534 -5.097 -32.649 1.00 94.38 82 PHE A CA 1
ATOM 673 C C . PHE A 1 82 ? 15.647 -4.274 -33.939 1.00 94.38 82 PHE A C 1
ATOM 675 O O . PHE A 1 82 ? 16.213 -4.759 -34.924 1.00 94.38 82 PHE A O 1
ATOM 682 N N . ASP A 1 83 ? 15.132 -3.045 -33.948 1.00 93.75 83 ASP A N 1
ATOM 683 C CA . ASP A 1 83 ? 15.220 -2.154 -35.106 1.00 93.75 83 ASP A CA 1
ATOM 684 C C . ASP A 1 83 ? 16.678 -1.788 -35.428 1.00 93.75 83 ASP A C 1
ATOM 686 O O . ASP A 1 83 ? 17.085 -1.847 -36.595 1.00 93.75 83 ASP A O 1
ATOM 690 N N . ASP A 1 84 ? 17.496 -1.528 -34.407 1.00 93.25 84 ASP A N 1
ATOM 691 C CA . ASP A 1 84 ? 18.929 -1.268 -34.553 1.00 93.25 84 ASP A CA 1
ATOM 692 C C . ASP A 1 84 ? 19.673 -2.485 -35.115 1.00 93.25 84 ASP A C 1
ATOM 694 O O . ASP A 1 84 ? 20.490 -2.364 -36.036 1.00 93.25 84 ASP A O 1
ATOM 698 N N . LEU A 1 85 ? 19.384 -3.684 -34.605 1.00 93.44 85 LEU A N 1
ATOM 699 C CA . LEU A 1 85 ? 19.990 -4.921 -35.094 1.00 93.44 85 LEU A CA 1
ATOM 700 C C . LEU A 1 85 ? 19.582 -5.205 -36.544 1.00 93.44 85 LEU A C 1
ATOM 702 O O . LEU A 1 85 ? 20.406 -5.604 -37.372 1.00 93.44 85 LEU A O 1
ATOM 706 N N . LYS A 1 86 ? 18.315 -4.957 -36.883 1.00 91.38 86 LYS A N 1
ATOM 707 C CA . LYS A 1 86 ? 17.798 -5.087 -38.246 1.00 91.38 86 LYS A CA 1
ATOM 708 C C . LYS A 1 86 ? 18.490 -4.111 -39.197 1.00 91.38 86 LYS A C 1
ATOM 710 O O . LYS A 1 86 ? 18.849 -4.514 -40.307 1.00 91.38 86 LYS A O 1
ATOM 715 N N . ALA A 1 87 ? 18.716 -2.867 -38.779 1.00 89.31 87 ALA A N 1
ATOM 716 C CA . ALA A 1 87 ? 19.450 -1.876 -39.563 1.00 89.31 87 ALA A CA 1
ATOM 717 C C . ALA A 1 87 ? 20.911 -2.301 -39.793 1.00 89.31 87 ALA A C 1
ATOM 719 O O . ALA A 1 87 ? 21.391 -2.274 -40.931 1.00 89.31 87 ALA A O 1
ATOM 720 N N . GLN A 1 88 ? 21.594 -2.777 -38.747 1.00 88.19 88 GLN A N 1
ATOM 721 C CA . GLN A 1 88 ? 22.958 -3.311 -38.843 1.00 88.19 88 GLN A CA 1
ATOM 722 C C . GLN A 1 88 ? 23.034 -4.494 -39.815 1.00 88.19 88 GLN A C 1
ATOM 724 O O . GLN A 1 88 ? 23.874 -4.509 -40.718 1.00 88.19 88 GLN A O 1
ATOM 729 N N . TYR A 1 89 ? 22.113 -5.453 -39.698 1.00 86.12 89 TYR A N 1
ATOM 730 C CA . TYR A 1 89 ? 22.043 -6.601 -40.601 1.00 86.12 89 TYR A CA 1
ATOM 731 C C . TYR A 1 89 ? 21.835 -6.183 -42.065 1.00 86.12 89 TYR A C 1
ATOM 733 O O . TYR A 1 89 ? 22.506 -6.695 -42.966 1.00 86.12 89 TYR A O 1
ATOM 741 N N . GLN A 1 90 ? 20.940 -5.226 -42.328 1.00 82.81 90 GLN A N 1
ATOM 742 C CA . GLN A 1 90 ? 20.734 -4.701 -43.682 1.00 82.81 90 GLN A CA 1
ATOM 743 C C . GLN A 1 90 ? 21.994 -4.028 -44.239 1.00 82.81 90 GLN A C 1
ATOM 745 O O . GLN A 1 90 ? 22.320 -4.219 -45.413 1.00 82.81 90 GLN A O 1
ATOM 750 N N . HIS A 1 91 ? 22.723 -3.281 -43.406 1.00 79.25 91 HIS A N 1
ATOM 751 C CA . HIS A 1 91 ? 23.978 -2.646 -43.797 1.00 79.25 91 HIS A CA 1
ATOM 752 C C . HIS A 1 91 ? 25.045 -3.678 -44.192 1.00 79.25 91 HIS A C 1
ATOM 754 O O . HIS A 1 91 ? 25.648 -3.560 -45.258 1.00 79.25 91 HIS A O 1
ATOM 760 N N . LEU A 1 92 ? 25.205 -4.737 -43.392 1.00 81.81 92 LEU A N 1
ATOM 761 C CA . LEU A 1 92 ? 26.134 -5.847 -43.648 1.00 81.81 92 LEU A CA 1
ATOM 762 C C . LEU A 1 92 ? 25.790 -6.640 -44.918 1.00 81.81 92 LEU A C 1
ATOM 764 O O . LEU A 1 92 ? 26.682 -7.126 -45.611 1.00 81.81 92 LEU A O 1
ATOM 768 N N . ARG A 1 93 ? 24.502 -6.759 -45.263 1.00 73.62 93 ARG A N 1
ATOM 769 C CA . ARG A 1 93 ? 24.057 -7.508 -46.449 1.00 73.62 93 ARG A CA 1
ATOM 770 C C . ARG A 1 93 ? 24.148 -6.707 -47.752 1.00 73.62 93 ARG A C 1
ATOM 772 O O . ARG A 1 93 ? 24.237 -7.299 -48.827 1.00 73.62 93 ARG A O 1
ATOM 779 N N . ARG A 1 94 ? 24.156 -5.372 -47.684 1.00 61.47 94 ARG A N 1
ATOM 780 C CA . ARG A 1 94 ? 24.249 -4.481 -48.853 1.00 61.47 94 ARG A CA 1
ATOM 781 C C . ARG A 1 94 ? 25.483 -4.723 -49.749 1.00 61.47 94 ARG A C 1
ATOM 783 O O . ARG A 1 94 ? 25.287 -4.767 -50.963 1.00 61.47 94 ARG A O 1
ATOM 790 N N . PRO A 1 95 ? 26.714 -4.922 -49.236 1.00 57.72 95 PRO A N 1
ATOM 791 C CA . PRO A 1 95 ? 27.868 -5.243 -50.084 1.00 57.72 95 PRO A CA 1
ATOM 792 C C . PRO A 1 95 ? 27.800 -6.644 -50.717 1.00 57.72 95 PRO A C 1
ATOM 794 O O . PRO A 1 95 ? 28.346 -6.838 -51.797 1.00 57.72 95 PRO A O 1
ATOM 797 N N . LEU A 1 96 ? 27.090 -7.598 -50.103 1.00 52.72 96 LEU A N 1
ATOM 798 C CA . LEU A 1 96 ? 26.935 -8.968 -50.621 1.00 52.72 96 LEU A CA 1
ATOM 799 C C . LEU A 1 96 ? 25.826 -9.098 -51.681 1.00 52.72 96 LEU A C 1
ATOM 801 O O . LEU A 1 96 ? 25.800 -10.066 -52.433 1.00 52.72 96 LEU A O 1
ATOM 805 N N . GLY A 1 97 ? 24.896 -8.139 -51.733 1.00 53.12 97 GLY A N 1
ATOM 806 C CA . GLY A 1 97 ? 23.793 -8.103 -52.700 1.00 53.12 97 GLY A CA 1
ATOM 807 C C . GLY A 1 97 ? 24.101 -7.348 -53.995 1.00 53.12 97 GLY A C 1
ATOM 808 O O . GLY A 1 97 ? 23.258 -7.329 -54.888 1.00 53.12 97 GLY A O 1
ATOM 809 N N . ASN A 1 98 ? 25.273 -6.713 -54.106 1.00 50.28 98 ASN A N 1
ATOM 810 C CA . ASN A 1 98 ? 25.693 -6.035 -55.328 1.00 50.28 98 ASN A CA 1
ATOM 811 C C . ASN A 1 98 ? 26.619 -6.959 -56.145 1.00 50.28 98 ASN A C 1
ATOM 813 O O . ASN A 1 98 ? 27.800 -7.074 -55.803 1.00 50.28 98 ASN A O 1
ATOM 817 N N . PRO A 1 99 ? 26.144 -7.596 -57.234 1.00 53.91 99 PRO A N 1
ATOM 818 C CA . PRO A 1 99 ? 26.973 -8.491 -58.049 1.00 53.91 99 PRO A CA 1
ATOM 819 C C . PRO A 1 99 ? 28.192 -7.795 -58.681 1.00 53.91 99 PRO A C 1
ATOM 821 O O . PRO A 1 99 ? 29.131 -8.470 -59.086 1.00 53.91 99 PRO A O 1
ATOM 824 N N . GLN A 1 100 ? 28.231 -6.458 -58.693 1.00 54.72 100 GLN A N 1
ATOM 825 C CA . GLN A 1 100 ? 29.367 -5.677 -59.194 1.00 54.72 100 GLN A CA 1
ATOM 826 C C . GLN A 1 100 ? 30.580 -5.632 -58.238 1.00 54.72 100 GLN A C 1
ATOM 828 O O . GLN A 1 100 ? 31.654 -5.223 -58.668 1.00 54.72 100 GLN A O 1
ATOM 833 N N . ILE A 1 101 ? 30.443 -6.023 -56.959 1.00 53.66 101 ILE A N 1
ATOM 834 C CA . ILE A 1 101 ? 31.539 -5.966 -55.958 1.00 53.66 101 ILE A CA 1
ATOM 835 C C . ILE A 1 101 ? 32.156 -7.353 -55.680 1.00 53.66 101 ILE A C 1
ATOM 837 O O . ILE A 1 101 ? 33.268 -7.455 -55.164 1.00 53.66 101 ILE A O 1
ATOM 841 N N . ILE A 1 102 ? 31.504 -8.434 -56.114 1.00 54.47 102 ILE A N 1
ATOM 842 C CA . ILE A 1 102 ? 32.012 -9.807 -55.966 1.00 54.47 102 ILE A CA 1
ATOM 843 C C . ILE A 1 102 ? 33.307 -10.111 -56.764 1.00 54.47 102 ILE A C 1
ATOM 845 O O . ILE A 1 102 ? 34.088 -10.927 -56.273 1.00 54.47 102 ILE A O 1
ATOM 849 N N . PRO A 1 103 ? 33.650 -9.465 -57.903 1.00 49.53 103 PRO A N 1
ATOM 850 C CA . PRO A 1 103 ? 34.890 -9.809 -58.612 1.00 49.53 103 PRO A CA 1
ATOM 851 C C . PRO A 1 103 ? 36.186 -9.388 -57.899 1.00 49.53 103 PRO A C 1
ATOM 853 O O . PRO A 1 103 ? 37.257 -9.854 -58.278 1.00 49.53 103 PRO A O 1
ATOM 856 N N . PHE A 1 104 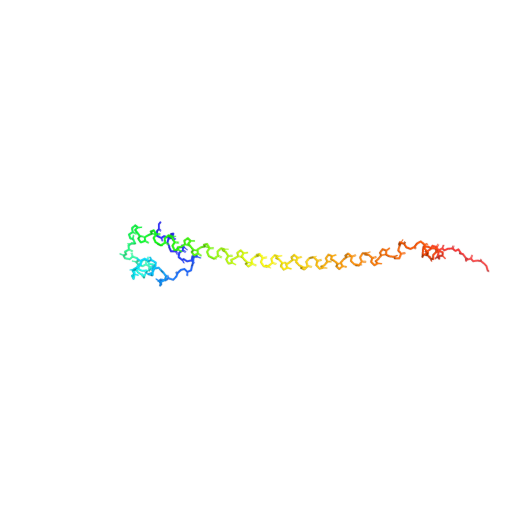? 36.128 -8.514 -56.887 1.00 51.81 104 PHE A N 1
ATOM 857 C CA . PHE A 1 104 ? 37.337 -7.933 -56.284 1.00 51.81 104 PHE A CA 1
ATOM 858 C C . PHE A 1 104 ? 37.852 -8.662 -55.040 1.00 51.81 104 PHE A C 1
ATOM 860 O O . PHE A 1 104 ? 38.979 -8.413 -54.624 1.00 51.81 104 PHE A O 1
ATOM 867 N N . LEU A 1 105 ? 37.076 -9.581 -54.460 1.00 47.44 105 LEU A N 1
ATOM 868 C CA . LEU A 1 105 ? 37.473 -10.294 -53.238 1.00 47.44 105 LEU A CA 1
ATOM 869 C C . LEU A 1 105 ? 38.066 -11.690 -53.492 1.00 47.44 105 LEU A C 1
ATOM 871 O O . LEU A 1 105 ? 38.545 -12.313 -52.551 1.00 47.44 105 LEU A O 1
ATOM 875 N N . PHE A 1 106 ? 38.082 -12.168 -54.742 1.00 45.34 106 PHE A N 1
ATOM 876 C CA . PHE A 1 106 ? 38.568 -13.512 -55.094 1.00 45.34 106 PHE A CA 1
ATOM 877 C C . PHE A 1 106 ? 39.931 -13.560 -55.813 1.00 45.34 106 PHE A C 1
ATOM 879 O O . PHE A 1 106 ? 40.409 -14.652 -56.091 1.00 45.34 106 PHE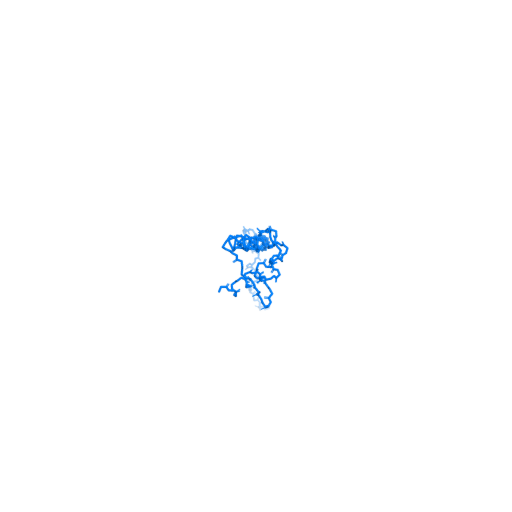 A O 1
ATOM 886 N N . ASN A 1 107 ? 40.590 -12.423 -56.075 1.00 44.78 107 ASN A N 1
ATOM 887 C CA . ASN A 1 107 ? 41.842 -12.372 -56.857 1.00 44.78 107 ASN A CA 1
ATOM 888 C C . ASN A 1 107 ? 43.085 -11.936 -56.056 1.00 44.78 107 ASN A C 1
ATOM 890 O O . ASN A 1 107 ? 43.943 -11.235 -56.582 1.00 44.78 107 ASN A O 1
ATOM 894 N N . SER A 1 108 ? 43.216 -12.330 -54.787 1.00 48.72 108 SER A N 1
ATOM 895 C CA . SER A 1 108 ? 44.476 -12.104 -54.055 1.00 48.72 108 SER A CA 1
ATOM 896 C C . SER A 1 108 ? 44.892 -13.282 -53.180 1.00 48.72 108 SER A C 1
ATOM 898 O O . SER A 1 108 ? 45.405 -13.087 -52.078 1.00 48.72 108 SER A O 1
ATOM 900 N N . VAL A 1 109 ? 44.691 -14.505 -53.668 1.00 50.62 109 VAL A N 1
ATOM 901 C CA . VAL A 1 109 ? 45.339 -15.680 -53.086 1.00 50.62 109 VAL A CA 1
ATOM 902 C C . VAL A 1 109 ? 45.985 -16.484 -54.217 1.00 50.62 109 VAL A C 1
ATOM 904 O O . VAL A 1 109 ? 45.295 -17.064 -55.048 1.00 50.62 109 VAL A O 1
ATOM 907 N N . ASP A 1 110 ? 47.319 -16.445 -54.194 1.00 47.38 110 ASP A N 1
ATOM 908 C CA . ASP A 1 110 ? 48.305 -17.312 -54.848 1.00 47.38 110 ASP A CA 1
ATOM 909 C C . ASP A 1 110 ? 48.571 -17.148 -56.355 1.00 47.38 110 ASP A C 1
ATOM 911 O O . ASP A 1 110 ? 47.734 -17.458 -57.190 1.00 47.38 110 ASP A O 1
ATOM 915 N N . THR A 1 111 ? 49.811 -16.765 -56.701 1.00 43.16 111 THR A N 1
ATOM 916 C CA . THR A 1 111 ? 50.840 -17.733 -57.147 1.00 43.16 111 THR A CA 1
ATOM 917 C C . THR A 1 111 ? 52.248 -17.104 -57.214 1.00 43.16 111 THR A C 1
ATOM 919 O O . THR A 1 111 ? 52.462 -16.233 -58.046 1.00 43.16 111 THR A O 1
ATOM 922 N N . HIS A 1 112 ? 53.171 -17.604 -56.366 1.00 39.97 112 HIS A N 1
ATOM 923 C CA . HIS A 1 112 ? 54.579 -18.001 -56.642 1.00 39.97 112 HIS A CA 1
ATOM 924 C C . HIS A 1 112 ? 55.548 -16.900 -57.166 1.00 39.97 112 HIS A C 1
ATOM 926 O O . HIS A 1 112 ? 55.254 -16.204 -58.121 1.00 39.97 112 HIS A O 1
ATOM 932 N N . GLY A 1 113 ? 56.727 -16.622 -56.595 1.00 44.28 113 GLY A N 1
ATOM 933 C CA . GLY A 1 113 ? 57.752 -17.549 -56.114 1.00 44.28 113 GLY A CA 1
ATOM 934 C C . GLY A 1 113 ? 58.566 -18.103 -57.297 1.00 44.28 113 GLY A C 1
ATOM 935 O O . GLY A 1 113 ? 58.005 -18.900 -58.039 1.00 44.28 113 GLY A O 1
ATOM 936 N N . VAL A 1 114 ? 59.871 -17.769 -57.368 1.00 39.81 114 VAL A N 1
ATOM 937 C CA . VAL A 1 114 ? 60.914 -18.270 -58.314 1.00 39.81 114 VAL A CA 1
ATOM 938 C C . VAL A 1 114 ? 60.831 -17.624 -59.719 1.00 39.81 114 VAL A C 1
ATOM 940 O O . VAL A 1 114 ? 59.758 -17.612 -60.306 1.00 39.81 114 VAL A O 1
ATOM 943 N N . ASP A 1 115 ? 61.839 -16.988 -60.328 1.00 39.94 115 ASP A N 1
ATOM 944 C CA . ASP A 1 115 ? 63.315 -16.952 -60.242 1.00 39.94 115 ASP A CA 1
ATOM 945 C C . ASP A 1 115 ? 63.814 -15.498 -60.427 1.00 39.94 115 ASP A C 1
ATOM 947 O O . ASP A 1 115 ? 63.182 -14.758 -61.223 1.00 39.94 115 ASP A O 1
#

Radius of gyration: 35.0 Å; chains: 1; bounding box: 86×25×86 Å

Organism: NCBI:txid2920631

pLDDT: mean 79.41, std 16.33, range [39.81, 95.44]

Sequence (115 aa):
MINYFKEEKARTAVSNKEINQATGTQMASHWFTASQWQLPNAEQYQKLQALFTQKALERDYDTLETEFVALQRQYQGLAQEFDDLKAQYQHLRRPLGNPQIIPFLFNSVDTHGVD

Foldseek 3Di:
DLVVLQVLCVVLVDDLVNLCVQQVHNCSCLSRDPVNPDDDDPVSVVSSVVVSVVSNVVVVVVVVVVVVVVVVVVVVVVVVVVVVVVVVVVVVCVCVPDPVNVVPPPPPDDDDDDD